Protein AF-T1BMS3-F1 (afdb_monomer)

Foldseek 3Di:
DVQVVVVADPDDEAEQDDPPDQEADARLPQDDDPCSLVSLLVVVVVRVVCCVVVVTRYYDYGRYDPSSVVSQVPHPDPDDDDDDDDDDDDDPPDPDPVSVLVPDDPVVSVVVVVVVVVVVVDPDDDDDDDPVRDDPVSVVVVD

Organism: NCBI:txid410659

Radius of gyration: 21.82 Å; Cα contacts (8 Å, |Δi|>4): 92; chains: 1; bounding box: 56×41×52 Å

Mean predicted aligned error: 6.64 Å

Solvent-accessible surface area (backbone atoms only — not comparable to full-atom values): 9235 Å² total; per-residue (Å²): 108,75,51,46,74,71,75,40,63,79,61,59,54,49,76,50,66,61,84,100,47,101,54,73,36,80,77,79,73,50,70,89,56,96,58,17,65,63,45,44,54,52,48,56,50,50,52,52,52,48,31,61,77,68,70,34,64,45,78,45,77,54,45,52,30,73,67,61,46,52,48,47,74,69,43,95,58,94,70,77,89,80,88,83,90,82,88,80,88,73,84,87,79,59,89,46,73,63,54,52,41,66,77,43,59,68,70,60,35,53,49,54,52,51,56,51,50,51,49,70,75,42,94,71,84,85,81,89,77,56,77,89,75,51,52,75,68,59,49,58,74,79,104

InterPro domains:
  IPR007434 Peptidogalycan biosysnthesis/recognition [PF04339] (1-143)
  IPR007434 Peptidogalycan biosysnthesis/recognition [PTHR47017] (2-142)

Structure (mmCIF, N/CA/C/O backbone):
data_AF-T1BMS3-F1
#
_entry.id   AF-T1BMS3-F1
#
loop_
_atom_site.group_PDB
_atom_site.id
_atom_site.type_symbol
_atom_site.label_atom_id
_atom_site.label_alt_id
_atom_site.label_comp_id
_atom_site.label_asym_id
_atom_site.label_entity_id
_atom_site.label_seq_id
_atom_site.pdbx_PDB_ins_code
_atom_site.Cartn_x
_atom_site.Cartn_y
_atom_site.Cartn_z
_atom_site.occupancy
_atom_site.B_iso_or_equiv
_atom_site.auth_seq_id
_atom_site.auth_comp_id
_atom_site.auth_asym_id
_atom_site.auth_atom_id
_atom_site.pdbx_PDB_model_num
ATOM 1 N N . GLN A 1 1 ? 7.668 5.060 16.698 1.00 50.72 1 GLN A N 1
ATOM 2 C CA . GLN A 1 1 ? 8.425 6.303 16.970 1.00 50.72 1 GLN A CA 1
ATOM 3 C C . GLN A 1 1 ? 7.635 7.361 17.740 1.00 50.72 1 GLN A C 1
ATOM 5 O O . GLN A 1 1 ? 8.087 7.708 18.816 1.00 50.72 1 GLN A O 1
ATOM 10 N N . ALA A 1 2 ? 6.495 7.892 17.271 1.00 60.59 2 ALA A N 1
ATOM 11 C CA . ALA A 1 2 ? 5.750 8.895 18.060 1.00 60.59 2 ALA A CA 1
ATOM 12 C C . ALA A 1 2 ? 5.097 8.312 19.337 1.00 60.59 2 ALA A C 1
ATOM 14 O O . ALA A 1 2 ? 5.204 8.924 20.392 1.00 60.59 2 ALA A O 1
ATOM 15 N N . LEU A 1 3 ? 4.500 7.112 19.258 1.00 64.69 3 LEU A N 1
ATOM 16 C CA . LEU A 1 3 ? 3.841 6.452 20.400 1.00 64.69 3 LEU A CA 1
ATOM 17 C C . LEU A 1 3 ? 4.838 5.950 21.462 1.00 64.69 3 LEU A C 1
ATOM 19 O O . LEU A 1 3 ? 4.653 6.215 22.642 1.00 64.69 3 LEU A O 1
ATOM 23 N N . GLU A 1 4 ? 5.951 5.343 21.036 1.00 70.12 4 GLU A N 1
ATOM 24 C CA . GLU A 1 4 ? 7.052 4.940 21.937 1.00 70.12 4 GLU A CA 1
ATOM 25 C C . GLU A 1 4 ? 7.643 6.132 22.692 1.00 70.12 4 GLU A C 1
ATOM 27 O O . GLU A 1 4 ? 7.933 6.042 23.880 1.00 70.12 4 GLU A O 1
ATOM 32 N N . ARG A 1 5 ? 7.783 7.287 22.027 1.00 68.94 5 ARG A N 1
ATOM 33 C CA . ARG A 1 5 ? 8.274 8.516 22.672 1.00 68.94 5 ARG A CA 1
ATOM 34 C C . ARG A 1 5 ? 7.304 9.076 23.715 1.00 68.94 5 ARG A C 1
ATOM 36 O O . ARG A 1 5 ? 7.744 9.817 24.584 1.00 68.94 5 ARG A O 1
ATOM 43 N N . ALA A 1 6 ? 6.021 8.728 23.637 1.00 71.25 6 ALA A N 1
ATOM 44 C CA . ALA A 1 6 ? 5.007 9.074 24.630 1.00 71.25 6 ALA A CA 1
ATOM 45 C C . ALA A 1 6 ? 4.862 8.005 25.737 1.00 71.25 6 ALA A C 1
ATOM 47 O O . ALA A 1 6 ? 3.958 8.113 26.560 1.00 71.25 6 ALA A O 1
ATOM 48 N N . GLY A 1 7 ? 5.735 6.987 25.764 1.00 72.06 7 GLY A N 1
ATOM 49 C CA . GLY A 1 7 ? 5.726 5.919 26.769 1.00 72.06 7 GLY A CA 1
ATOM 50 C C . GLY A 1 7 ? 4.749 4.775 26.486 1.00 72.06 7 GLY A C 1
ATOM 51 O O . GLY A 1 7 ? 4.516 3.962 27.372 1.00 72.06 7 GLY A O 1
ATOM 52 N N . GLY A 1 8 ? 4.168 4.712 25.283 1.00 77.44 8 GLY A N 1
ATOM 53 C CA . GLY A 1 8 ? 3.289 3.617 24.871 1.00 77.44 8 GLY A CA 1
ATOM 54 C C . GLY A 1 8 ? 4.018 2.551 24.054 1.00 77.44 8 GLY A C 1
ATOM 55 O O . GLY A 1 8 ? 4.856 2.871 23.209 1.00 77.44 8 GLY A O 1
ATOM 56 N N . ASP A 1 9 ? 3.642 1.288 24.240 1.00 80.12 9 ASP A N 1
ATOM 57 C CA . ASP A 1 9 ? 4.159 0.184 23.434 1.00 80.12 9 ASP A CA 1
ATOM 58 C C . ASP A 1 9 ? 3.559 0.223 22.022 1.00 80.12 9 ASP A C 1
ATOM 60 O O . ASP A 1 9 ? 2.349 0.127 21.822 1.00 80.12 9 ASP A O 1
ATOM 64 N N . TYR A 1 10 ? 4.397 0.374 20.995 1.00 81.75 10 TYR A N 1
ATOM 65 C CA . TYR A 1 10 ? 3.925 0.409 19.602 1.00 81.75 10 TYR A CA 1
ATOM 66 C C . TYR A 1 10 ? 3.584 -0.981 19.035 1.00 81.75 10 TYR A C 1
ATOM 68 O O . TYR A 1 10 ? 2.917 -1.084 18.004 1.00 81.75 10 TYR A O 1
ATOM 76 N N . TYR A 1 11 ? 4.020 -2.037 19.719 1.00 89.00 11 TYR A N 1
ATOM 77 C CA . TYR A 1 11 ? 3.743 -3.435 19.412 1.00 89.00 11 TYR A CA 1
ATOM 78 C C . TYR A 1 11 ? 3.407 -4.198 20.702 1.00 89.00 11 TYR A C 1
AT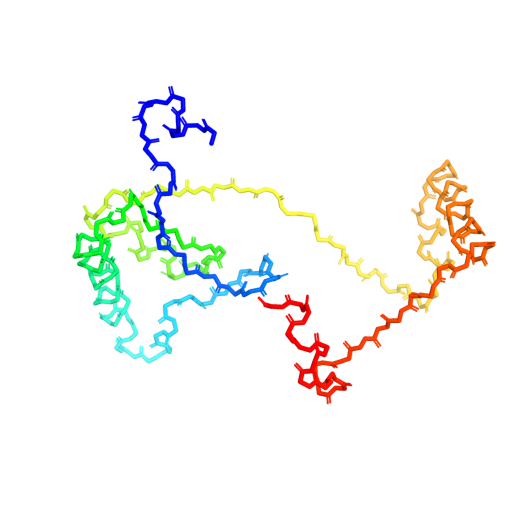OM 80 O O . TYR A 1 11 ? 3.886 -3.803 21.761 1.00 89.00 11 TYR A O 1
ATOM 88 N N . PRO A 1 12 ? 2.668 -5.317 20.616 1.00 91.94 12 PRO A N 1
ATOM 89 C CA . PRO A 1 12 ? 2.054 -5.871 19.408 1.00 91.94 12 PRO A CA 1
ATOM 90 C C . PRO A 1 12 ? 0.789 -5.100 18.998 1.00 91.94 12 PRO A C 1
ATOM 92 O O . PRO A 1 12 ? 0.044 -4.616 19.842 1.00 91.94 12 PRO A O 1
ATOM 95 N N . LYS A 1 13 ? 0.532 -5.004 17.689 1.00 92.88 13 LYS A N 1
ATOM 96 C CA . LYS A 1 13 ? -0.635 -4.308 17.120 1.00 92.88 13 LYS A CA 1
ATOM 97 C C . LYS A 1 13 ? -1.376 -5.193 16.126 1.00 92.88 13 LYS A C 1
ATOM 99 O O . LYS A 1 13 ? -0.759 -6.021 15.456 1.00 92.88 13 LYS A O 1
ATOM 104 N N . LEU A 1 14 ? -2.672 -4.953 15.968 1.00 94.56 14 LEU A N 1
ATOM 105 C CA . LEU A 1 14 ? -3.477 -5.549 14.909 1.00 94.56 14 LEU A CA 1
ATOM 106 C C . LEU A 1 14 ? -3.308 -4.745 13.614 1.00 94.56 14 LEU A C 1
ATOM 108 O O . LEU A 1 14 ? -3.398 -3.515 13.627 1.00 94.56 14 LEU A O 1
ATOM 112 N N . LEU A 1 15 ? -3.077 -5.423 12.489 1.00 93.88 15 LEU A N 1
ATOM 113 C CA . LEU A 1 15 ? -2.901 -4.790 11.183 1.00 93.88 15 LEU A CA 1
ATOM 114 C C . LEU A 1 15 ? -3.898 -5.353 10.167 1.00 93.88 15 LEU A C 1
ATOM 116 O O . LEU A 1 15 ? -3.848 -6.533 9.839 1.00 93.88 15 LEU A O 1
ATOM 120 N N . CYS A 1 16 ? -4.743 -4.484 9.614 1.00 94.56 16 CYS A N 1
ATOM 121 C CA . CYS A 1 16 ? -5.556 -4.775 8.440 1.00 94.56 16 CYS A CA 1
ATOM 122 C C . CYS A 1 16 ? -4.961 -4.047 7.229 1.00 94.56 16 CYS A C 1
ATOM 124 O O . CYS A 1 16 ? -5.024 -2.817 7.116 1.00 94.56 16 CYS A O 1
ATOM 126 N N . ALA A 1 17 ? -4.333 -4.809 6.339 1.00 92.25 17 ALA A N 1
ATOM 127 C CA . ALA A 1 17 ? -3.688 -4.300 5.139 1.00 92.25 17 ALA A CA 1
ATOM 128 C C . ALA A 1 17 ? -3.629 -5.387 4.062 1.00 92.25 17 ALA A C 1
ATOM 130 O O . ALA A 1 17 ? -3.699 -6.576 4.363 1.00 92.25 17 ALA A O 1
ATOM 131 N N . VAL A 1 18 ? -3.434 -4.969 2.812 1.00 87.25 18 VAL A N 1
ATOM 132 C CA . VAL A 1 18 ? -3.005 -5.878 1.746 1.00 87.25 18 VAL A CA 1
ATOM 133 C C . VAL A 1 18 ? -1.478 -6.014 1.825 1.00 87.25 18 VAL A C 1
ATOM 135 O O . VAL A 1 18 ? -0.793 -4.985 1.851 1.00 87.25 18 VAL A O 1
ATOM 138 N N . PRO A 1 19 ? -0.918 -7.238 1.878 1.00 82.56 19 PRO A N 1
ATOM 139 C CA . PRO A 1 19 ? 0.528 -7.440 1.924 1.00 82.56 19 PRO A CA 1
ATOM 140 C C . PRO A 1 19 ? 1.257 -6.777 0.748 1.00 82.56 19 PRO A C 1
ATOM 142 O O . PRO A 1 19 ? 0.792 -6.812 -0.390 1.00 82.56 19 PRO A O 1
ATOM 145 N N . TYR A 1 20 ? 2.408 -6.165 1.041 1.00 78.88 20 TYR A N 1
ATOM 146 C CA . TYR A 1 20 ? 3.367 -5.573 0.089 1.00 78.88 20 TYR A CA 1
ATOM 147 C C . TYR A 1 20 ? 2.846 -4.487 -0.868 1.00 78.88 20 TYR A C 1
ATOM 149 O O . TYR A 1 20 ? 3.632 -3.934 -1.634 1.00 78.88 20 TYR A O 1
ATOM 157 N N . SER A 1 21 ? 1.561 -4.132 -0.817 1.00 80.88 21 SER A N 1
ATOM 158 C CA . SER A 1 21 ? 0.940 -3.189 -1.750 1.00 80.88 21 SER A CA 1
ATOM 159 C C . SER A 1 21 ? 0.252 -2.049 -0.996 1.00 80.88 21 SER A C 1
ATOM 161 O O . SER A 1 21 ? -0.834 -2.246 -0.445 1.00 80.88 21 SER A O 1
ATOM 163 N N . PRO A 1 22 ? 0.838 -0.836 -0.971 1.00 85.94 22 PRO A N 1
ATOM 164 C CA . PRO A 1 22 ? 0.251 0.333 -0.317 1.00 85.94 22 PRO A CA 1
ATOM 165 C C . PRO A 1 22 ? -0.864 0.966 -1.170 1.00 85.94 22 PRO A C 1
ATOM 167 O O . PRO A 1 22 ? -0.791 2.130 -1.556 1.00 85.94 22 PRO A O 1
ATOM 170 N N . VAL A 1 23 ? -1.885 0.180 -1.514 1.00 88.94 23 VAL A N 1
ATOM 171 C CA . VAL A 1 23 ? -2.963 0.570 -2.438 1.00 88.94 23 VAL A CA 1
ATOM 172 C C . VAL A 1 23 ? -4.265 0.822 -1.694 1.00 88.94 23 VAL A C 1
ATOM 174 O O . VAL A 1 23 ? -4.644 0.037 -0.828 1.00 88.94 23 VAL A O 1
ATOM 177 N N . VAL A 1 24 ? -4.963 1.905 -2.038 1.00 91.25 24 VAL A N 1
ATOM 178 C CA . VAL A 1 24 ? -6.302 2.197 -1.502 1.00 91.25 24 VAL A CA 1
ATOM 179 C C . VAL A 1 24 ? -7.294 1.135 -1.967 1.00 91.25 24 VAL A C 1
ATOM 181 O O . VAL A 1 24 ? -7.284 0.752 -3.135 1.00 91.25 24 VAL A O 1
ATOM 184 N N . GLY A 1 25 ? -8.148 0.659 -1.063 1.00 91.56 25 GLY A N 1
ATOM 185 C CA . GLY A 1 25 ? -9.232 -0.255 -1.407 1.00 91.56 25 GLY A CA 1
ATOM 186 C C . GLY A 1 25 ? -10.036 -0.716 -0.192 1.00 91.56 25 GLY A C 1
ATOM 187 O O . GLY A 1 25 ? -9.699 -0.351 0.937 1.00 91.56 25 GLY A O 1
ATOM 188 N N . PRO A 1 26 ? -11.060 -1.557 -0.411 1.00 91.94 26 PRO A N 1
ATOM 189 C CA . PRO A 1 26 ? -11.902 -2.053 0.667 1.00 91.94 26 PRO A CA 1
ATOM 190 C C . PRO A 1 26 ? -11.067 -2.922 1.607 1.00 91.94 26 PRO A C 1
ATOM 192 O O . PRO A 1 26 ? -10.358 -3.833 1.169 1.00 91.94 26 PRO A O 1
ATOM 195 N N . ARG A 1 27 ? -11.115 -2.629 2.906 1.00 93.88 27 ARG A N 1
ATOM 196 C CA . ARG A 1 27 ? -10.409 -3.396 3.946 1.00 93.88 27 ARG A CA 1
ATOM 197 C C . ARG A 1 27 ? -11.353 -4.231 4.776 1.00 93.88 27 ARG A C 1
ATOM 199 O O . ARG A 1 27 ? -10.991 -5.334 5.167 1.00 93.88 27 ARG A O 1
ATOM 206 N N . LEU A 1 28 ? -12.567 -3.737 4.985 1.00 94.44 28 LEU A N 1
ATOM 207 C CA . LEU A 1 28 ? -13.593 -4.468 5.717 1.00 94.44 28 LEU A CA 1
ATOM 208 C C . LEU A 1 28 ? -14.326 -5.487 4.826 1.00 94.44 28 LEU A C 1
ATOM 210 O O . LEU A 1 28 ? -15.013 -6.359 5.342 1.00 94.44 28 LEU A O 1
ATOM 214 N N . LEU A 1 29 ? -14.151 -5.418 3.496 1.00 94.88 29 LEU A N 1
ATOM 215 C CA . LEU A 1 29 ? -14.654 -6.402 2.519 1.00 94.88 29 LEU A CA 1
ATOM 216 C C . LEU A 1 29 ? -16.151 -6.725 2.679 1.00 94.88 29 LEU A C 1
ATOM 218 O O . LEU A 1 29 ? -16.590 -7.864 2.543 1.00 94.88 29 LEU A O 1
ATOM 222 N N . VAL A 1 30 ? -16.958 -5.703 2.953 1.00 96.44 30 VAL A N 1
ATOM 223 C CA . VAL A 1 30 ? -18.370 -5.873 3.324 1.00 96.44 30 VAL A CA 1
ATOM 224 C C . VAL A 1 30 ? -19.331 -6.019 2.144 1.00 96.44 30 VAL A C 1
ATOM 226 O O . VAL A 1 30 ? -20.535 -6.126 2.364 1.00 96.44 30 VAL A O 1
ATOM 229 N N . GLY A 1 31 ? -18.839 -6.006 0.904 1.00 94.56 31 GLY A N 1
ATOM 230 C CA . GLY A 1 31 ? -19.672 -5.973 -0.302 1.00 94.56 31 GLY A CA 1
ATOM 231 C C . GLY A 1 31 ? -20.359 -4.619 -0.538 1.00 94.56 31 GLY A C 1
ATOM 232 O O . GLY A 1 31 ? -20.085 -3.641 0.154 1.00 94.56 31 GLY A O 1
ATOM 233 N N . ALA A 1 32 ? -21.248 -4.566 -1.534 1.00 93.69 32 ALA A N 1
ATOM 234 C CA . ALA A 1 32 ? -21.909 -3.335 -1.997 1.00 93.69 32 ALA A CA 1
ATOM 235 C C . ALA A 1 32 ? -23.449 -3.377 -1.896 1.00 93.69 32 ALA A C 1
ATOM 237 O O . ALA A 1 32 ? -24.133 -2.556 -2.501 1.00 93.69 32 ALA A O 1
ATOM 238 N N . ASP A 1 33 ? -24.007 -4.352 -1.174 1.00 96.38 33 ASP A N 1
ATOM 239 C CA . ASP A 1 33 ? -25.455 -4.446 -0.959 1.00 96.38 33 ASP A CA 1
ATOM 240 C C . ASP A 1 33 ? -25.935 -3.545 0.200 1.00 96.38 33 ASP A C 1
ATOM 242 O O . ASP A 1 33 ? -25.141 -2.930 0.915 1.00 96.38 33 ASP A O 1
ATOM 246 N N . ALA A 1 34 ? -27.253 -3.495 0.416 1.00 94.75 34 ALA A N 1
ATOM 247 C CA . ALA A 1 34 ? -27.882 -2.664 1.448 1.00 94.75 34 ALA A CA 1
ATOM 248 C C . ALA A 1 34 ? -27.430 -2.973 2.894 1.00 94.75 34 ALA A C 1
ATOM 250 O O . ALA A 1 34 ? -27.613 -2.147 3.784 1.00 94.75 34 ALA A O 1
ATOM 251 N N . GLY A 1 35 ? -26.846 -4.146 3.149 1.00 96.75 35 GLY A N 1
ATOM 252 C CA . GLY A 1 35 ? -26.317 -4.549 4.451 1.00 96.75 35 GLY A CA 1
ATOM 253 C C . GLY A 1 35 ? -24.845 -4.191 4.675 1.00 96.75 35 GLY A C 1
ATOM 254 O O . GLY A 1 35 ? -24.319 -4.473 5.753 1.00 96.75 35 GLY A O 1
ATOM 255 N N . ALA A 1 36 ? -24.165 -3.595 3.690 1.00 96.88 36 ALA A N 1
ATOM 256 C CA . ALA A 1 36 ? -22.731 -3.322 3.760 1.00 96.88 36 ALA A CA 1
ATOM 257 C C . ALA A 1 36 ? -22.354 -2.441 4.966 1.00 96.88 36 ALA A C 1
ATOM 259 O O . ALA A 1 36 ? -21.426 -2.775 5.700 1.00 96.88 36 ALA A O 1
ATOM 260 N N . ASP A 1 37 ? -23.110 -1.376 5.241 1.00 96.00 37 ASP A N 1
ATOM 261 C CA . ASP A 1 37 ? -22.816 -0.464 6.356 1.00 96.00 37 ASP A CA 1
ATOM 262 C C . ASP A 1 37 ? -23.000 -1.106 7.730 1.00 96.00 37 ASP A C 1
ATOM 264 O O . ASP A 1 37 ? -22.171 -0.910 8.621 1.00 96.00 37 ASP A O 1
ATOM 268 N N . ALA A 1 38 ? -24.035 -1.934 7.892 1.00 96.44 38 ALA A N 1
ATOM 269 C CA . ALA A 1 38 ? -24.236 -2.696 9.121 1.00 96.44 38 ALA A CA 1
ATOM 270 C C . ALA A 1 38 ? -23.069 -3.667 9.362 1.00 96.44 38 ALA A C 1
ATOM 272 O O . ALA A 1 38 ? -22.571 -3.780 10.483 1.00 96.44 38 ALA A O 1
ATOM 273 N N . ARG A 1 39 ? -22.575 -4.317 8.299 1.00 97.88 39 ARG A N 1
ATOM 274 C CA . ARG A 1 39 ? -21.388 -5.178 8.376 1.00 97.88 39 ARG A CA 1
ATOM 275 C C . ARG A 1 39 ? -20.114 -4.389 8.685 1.00 97.88 39 ARG A C 1
ATOM 277 O O . ARG A 1 39 ? -19.312 -4.878 9.475 1.00 97.88 39 ARG A O 1
ATOM 284 N N . ARG A 1 40 ? -19.933 -3.172 8.146 1.00 97.25 40 ARG A N 1
ATOM 285 C CA . ARG A 1 40 ? -18.776 -2.315 8.493 1.00 97.25 40 ARG A CA 1
ATOM 286 C C . ARG A 1 40 ? -18.767 -1.999 9.978 1.00 97.25 40 ARG A C 1
ATOM 288 O O . ARG A 1 40 ? -17.748 -2.207 10.627 1.00 97.25 40 ARG A O 1
ATOM 295 N N . ALA A 1 41 ? -19.901 -1.553 10.517 1.00 95.75 41 ALA A N 1
ATOM 296 C CA . ALA A 1 41 ? -20.028 -1.242 11.937 1.00 95.75 41 ALA A CA 1
ATOM 297 C C . ALA A 1 41 ? -19.736 -2.469 12.818 1.00 95.75 41 ALA A C 1
ATOM 299 O O . ALA A 1 41 ? -18.975 -2.372 13.780 1.00 95.75 41 ALA A O 1
ATOM 300 N N . ALA A 1 42 ? -20.271 -3.638 12.451 1.00 96.88 42 ALA A N 1
ATOM 301 C CA . ALA A 1 42 ? -20.014 -4.886 13.167 1.00 96.88 42 ALA A CA 1
ATOM 302 C C . ALA A 1 42 ? -18.531 -5.297 13.127 1.00 96.88 42 ALA A C 1
ATOM 304 O O . ALA A 1 42 ? -17.981 -5.711 14.145 1.00 96.88 42 ALA A O 1
ATOM 305 N N . LEU A 1 43 ? -17.857 -5.148 11.982 1.00 97.00 43 LEU A N 1
ATOM 306 C CA . LEU A 1 43 ? -16.430 -5.456 11.864 1.00 97.00 43 LEU A CA 1
ATOM 307 C C . LEU A 1 43 ? -15.560 -4.483 12.659 1.00 97.00 43 LEU A C 1
ATOM 309 O O . LEU A 1 43 ? -14.637 -4.926 13.335 1.00 97.00 43 LEU A O 1
ATOM 313 N N . LEU A 1 44 ? -15.859 -3.180 12.635 1.00 96.75 44 LEU A N 1
ATOM 314 C CA . LEU A 1 44 ? -15.159 -2.202 13.474 1.00 96.75 44 LEU A CA 1
ATOM 315 C C . LEU A 1 44 ? -15.337 -2.522 14.963 1.00 96.75 44 LEU A C 1
ATOM 317 O O . LEU A 1 44 ? -14.362 -2.492 15.713 1.00 96.75 44 LEU A O 1
ATOM 321 N N . ALA A 1 45 ? -16.542 -2.921 15.383 1.00 95.56 45 ALA A N 1
ATOM 322 C CA . ALA A 1 45 ? -16.780 -3.400 16.740 1.00 95.56 45 ALA A CA 1
ATOM 323 C C . ALA A 1 45 ? -15.925 -4.630 17.080 1.00 95.56 45 ALA A C 1
ATOM 325 O O . ALA A 1 45 ? -15.191 -4.600 18.069 1.00 95.56 45 ALA A O 1
ATOM 326 N N . GLY A 1 46 ? -15.933 -5.649 16.217 1.00 95.62 46 GLY A N 1
ATOM 327 C CA . GLY A 1 46 ? -15.145 -6.868 16.405 1.00 95.62 46 GLY A CA 1
ATOM 328 C C . GLY A 1 46 ? -13.634 -6.623 16.438 1.00 95.62 46 GLY A C 1
ATOM 329 O O . GLY A 1 46 ? -12.927 -7.253 17.218 1.00 95.62 46 GLY A O 1
ATOM 330 N N . LEU A 1 47 ? -13.116 -5.669 15.657 1.00 95.50 47 LEU A N 1
ATOM 331 C CA . LEU A 1 47 ? -11.700 -5.287 15.707 1.00 95.50 47 LEU A CA 1
ATOM 332 C C . LEU A 1 47 ? -11.306 -4.720 17.078 1.00 95.50 47 LEU A C 1
ATOM 334 O O . LEU A 1 47 ? -10.218 -5.017 17.573 1.00 95.50 47 LEU A O 1
ATOM 338 N N . ARG A 1 48 ? -12.188 -3.940 17.717 1.00 92.19 48 ARG A N 1
ATOM 339 C CA . ARG A 1 48 ? -11.955 -3.398 19.068 1.00 92.19 48 ARG A CA 1
ATOM 340 C C . ARG A 1 48 ? -11.967 -4.500 20.118 1.00 92.19 48 ARG A C 1
ATOM 342 O O . ARG A 1 48 ? -11.073 -4.543 20.959 1.00 92.19 48 ARG A O 1
ATOM 349 N N . GLU A 1 49 ? -12.948 -5.394 20.043 1.00 94.88 49 GLU A N 1
ATOM 350 C CA . GLU A 1 49 ? -13.048 -6.551 20.937 1.00 94.88 49 GLU A CA 1
ATOM 351 C C . GLU A 1 49 ? -11.822 -7.458 20.803 1.00 94.88 49 GLU A C 1
ATOM 353 O O . GLU A 1 49 ? -11.212 -7.840 21.804 1.00 94.88 49 GLU A O 1
ATOM 358 N N . LEU A 1 50 ? -11.391 -7.730 19.568 1.00 95.44 50 LEU A N 1
ATOM 359 C CA . LEU A 1 50 ? -10.197 -8.520 19.299 1.00 95.44 50 LEU A CA 1
ATOM 360 C C . LEU A 1 50 ? -8.950 -7.855 19.887 1.00 95.44 50 LEU A C 1
ATOM 362 O O . LEU A 1 50 ? -8.203 -8.513 20.606 1.00 95.44 50 LEU A O 1
ATOM 366 N N . MET A 1 51 ? -8.754 -6.555 19.642 1.00 93.69 51 MET A N 1
ATOM 367 C CA . MET A 1 51 ? -7.630 -5.791 20.193 1.00 93.69 51 MET A CA 1
ATOM 368 C C . MET A 1 51 ? -7.564 -5.890 21.722 1.00 93.69 51 MET A C 1
ATOM 370 O O . MET A 1 51 ? -6.491 -6.138 22.269 1.00 93.69 51 MET A O 1
ATOM 374 N N . GLN A 1 52 ? -8.705 -5.746 22.403 1.00 92.69 52 GLN A N 1
ATOM 375 C CA . GLN A 1 52 ? -8.793 -5.850 23.862 1.00 92.69 52 GLN A CA 1
ATOM 376 C C . GLN A 1 52 ? -8.506 -7.274 24.352 1.00 92.69 52 GLN A C 1
ATOM 378 O O . GLN A 1 52 ? -7.676 -7.461 25.241 1.00 92.69 52 GLN A O 1
ATOM 383 N N . SER A 1 53 ? -9.151 -8.280 23.753 1.00 96.50 53 SER A N 1
ATOM 384 C CA . SER A 1 53 ? -9.005 -9.688 24.148 1.00 96.50 53 SER A CA 1
ATOM 385 C C . SER A 1 53 ? -7.585 -10.226 23.951 1.00 96.50 53 SER A C 1
ATOM 387 O O . SER A 1 53 ? -7.108 -11.022 24.756 1.00 96.50 53 SER A O 1
ATOM 389 N N . ALA A 1 54 ? -6.893 -9.751 22.913 1.00 95.69 54 ALA A N 1
ATOM 390 C CA . ALA A 1 54 ? -5.525 -10.131 22.582 1.00 95.69 54 ALA A CA 1
ATOM 391 C C . ALA A 1 54 ? -4.472 -9.202 23.216 1.00 95.69 54 ALA A C 1
ATOM 393 O O . ALA A 1 54 ? -3.288 -9.345 22.919 1.00 95.69 54 ALA A O 1
ATOM 394 N N . GLN A 1 55 ? -4.893 -8.256 24.070 1.00 93.94 55 GLN A N 1
ATOM 395 C CA . GLN A 1 55 ? -4.028 -7.289 24.760 1.00 93.94 55 GLN A CA 1
ATOM 396 C C . GLN A 1 55 ? -3.073 -6.550 23.803 1.00 93.94 55 GLN A C 1
ATOM 398 O O . GLN A 1 55 ? -1.902 -6.322 24.107 1.00 93.94 55 GLN A O 1
ATOM 403 N N . LEU A 1 56 ? -3.579 -6.192 22.621 1.00 93.62 56 LEU A N 1
ATOM 404 C CA . LEU A 1 56 ? -2.826 -5.473 21.598 1.00 93.62 56 LEU A CA 1
ATOM 405 C C . LEU A 1 56 ? -2.851 -3.974 21.896 1.00 93.62 56 LEU A C 1
ATOM 407 O O . LEU A 1 56 ? -3.859 -3.435 22.354 1.00 93.62 56 LEU A O 1
ATOM 411 N N . SER A 1 57 ? -1.758 -3.280 21.592 1.00 91.62 57 SER A N 1
ATOM 412 C CA . SER A 1 57 ? -1.633 -1.857 21.904 1.00 91.62 57 SER A CA 1
ATOM 413 C C . SER A 1 57 ? -2.437 -0.952 20.970 1.00 91.62 57 SER A C 1
ATOM 415 O O . SER A 1 57 ? -2.837 0.145 21.362 1.00 91.62 57 SER A O 1
ATOM 417 N N . SER A 1 58 ? -2.692 -1.392 19.735 1.00 91.25 58 SER A N 1
ATOM 418 C CA . SER A 1 58 ? -3.481 -0.641 18.757 1.00 91.25 58 SER A CA 1
ATOM 419 C C . SER A 1 58 ? -4.015 -1.512 17.617 1.00 91.25 58 SER A C 1
ATOM 421 O O . SER A 1 58 ? -3.536 -2.620 17.366 1.00 91.25 58 SER A O 1
ATOM 423 N N . THR A 1 59 ? -4.983 -0.966 16.872 1.00 94.19 59 THR A N 1
ATOM 424 C CA . THR A 1 59 ? -5.438 -1.493 15.577 1.00 94.19 59 THR A CA 1
ATOM 425 C C . THR A 1 59 ? -5.136 -0.496 14.467 1.00 94.19 59 THR A C 1
ATOM 427 O O . THR A 1 59 ? -5.390 0.699 14.602 1.00 94.19 59 THR A O 1
ATOM 430 N N . HIS A 1 60 ? -4.578 -0.981 13.361 1.00 94.50 60 HIS A N 1
ATOM 431 C CA . HIS A 1 60 ? -4.191 -0.178 12.208 1.00 94.50 60 HIS A CA 1
ATOM 432 C C . HIS A 1 60 ? -4.908 -0.672 10.953 1.00 94.50 60 HIS A C 1
ATOM 434 O O . HIS A 1 60 ? -4.678 -1.792 10.502 1.00 94.50 60 HIS A O 1
ATOM 440 N N . LEU A 1 61 ? -5.717 0.200 10.357 1.00 95.19 61 LEU A N 1
ATOM 441 C CA . LEU A 1 61 ? -6.355 -0.016 9.062 1.00 95.19 61 LEU A CA 1
ATOM 442 C C . LEU A 1 61 ? -5.598 0.805 8.010 1.00 95.19 61 LEU A C 1
ATOM 444 O O . LEU A 1 61 ? -5.587 2.034 8.079 1.00 95.19 61 LEU A O 1
ATOM 448 N N . LEU A 1 62 ? -4.899 0.151 7.078 1.00 94.50 62 LEU A N 1
ATOM 449 C CA . LEU A 1 62 ? -4.042 0.849 6.111 1.00 94.50 62 LEU A CA 1
ATOM 450 C C . LEU A 1 62 ? -4.691 0.951 4.733 1.00 94.50 62 LEU A C 1
ATOM 452 O O . LEU A 1 62 ? -5.076 -0.064 4.156 1.00 94.50 62 LEU A O 1
ATOM 456 N N . PHE A 1 63 ? -4.683 2.161 4.166 1.00 92.75 63 PHE A N 1
ATOM 457 C CA . PHE A 1 63 ? -5.184 2.459 2.819 1.00 92.75 63 PHE A CA 1
ATOM 458 C C . PHE A 1 63 ? -6.661 2.070 2.632 1.00 92.75 63 PHE A C 1
ATOM 460 O O . PHE A 1 63 ? -7.018 1.383 1.676 1.00 92.75 63 PHE A O 1
ATOM 467 N N . LEU A 1 64 ? -7.498 2.499 3.581 1.00 94.31 64 LEU A N 1
ATOM 468 C CA . LEU A 1 64 ? -8.955 2.396 3.492 1.00 94.31 64 LEU A CA 1
ATOM 469 C C . LEU A 1 64 ? -9.475 3.144 2.260 1.00 94.31 64 LEU A C 1
ATOM 471 O O . LEU A 1 64 ? -8.939 4.199 1.906 1.00 94.31 64 LEU A O 1
ATOM 475 N N . ASP A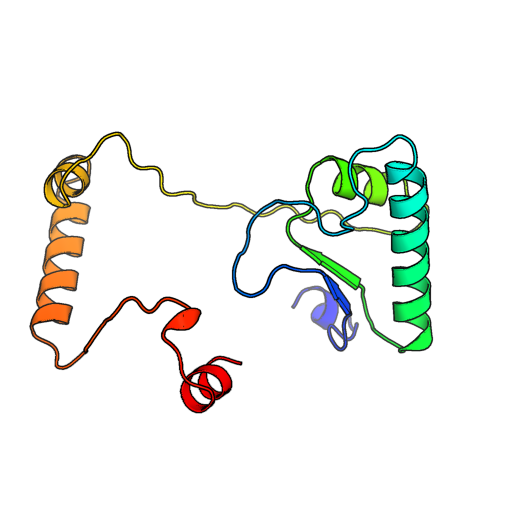 1 65 ? -10.528 2.618 1.642 1.00 93.88 65 ASP A N 1
ATOM 476 C CA . ASP A 1 65 ? -11.347 3.392 0.714 1.00 93.88 65 ASP A CA 1
ATOM 477 C C . ASP A 1 65 ? -12.184 4.456 1.451 1.00 93.88 65 ASP A C 1
ATOM 479 O O . ASP A 1 65 ? -12.126 4.603 2.676 1.00 93.88 65 ASP A O 1
ATOM 483 N N . ALA A 1 66 ? -12.929 5.255 0.684 1.00 94.19 66 ALA A N 1
ATOM 484 C CA . ALA A 1 66 ? -13.709 6.358 1.233 1.00 94.19 66 ALA A CA 1
ATOM 485 C C . ALA A 1 66 ? -14.815 5.885 2.191 1.00 94.19 66 ALA A C 1
ATOM 487 O O . ALA A 1 66 ? -15.067 6.555 3.194 1.00 94.19 66 ALA A O 1
ATOM 488 N N . ASP A 1 67 ? -15.439 4.739 1.914 1.00 95.44 67 ASP A N 1
ATOM 489 C CA . ASP A 1 67 ? -16.561 4.224 2.699 1.00 95.44 67 ASP A CA 1
ATOM 490 C C . ASP A 1 67 ? -16.083 3.675 4.046 1.00 95.44 67 ASP A C 1
ATOM 492 O O . ASP A 1 67 ? -16.648 4.014 5.090 1.00 95.44 67 ASP A O 1
ATOM 496 N N . ASP A 1 68 ? -15.003 2.887 4.047 1.00 95.62 68 ASP A N 1
ATOM 497 C CA .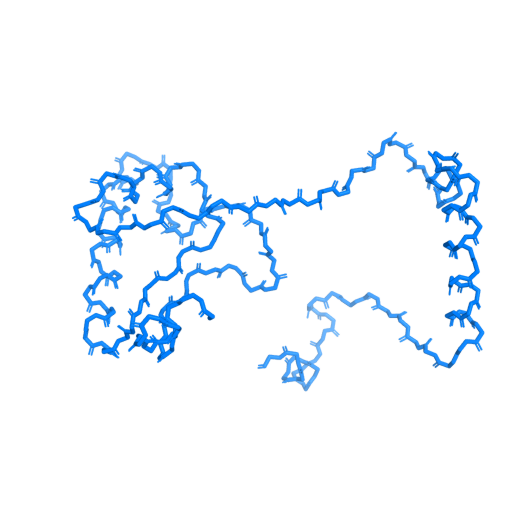 ASP A 1 68 ? -14.400 2.351 5.268 1.00 95.62 68 ASP A CA 1
ATOM 498 C C . ASP A 1 68 ? -13.799 3.478 6.127 1.00 95.62 68 ASP A C 1
ATOM 500 O O . ASP A 1 68 ? -13.948 3.476 7.353 1.00 95.62 68 ASP A O 1
ATOM 504 N N . LEU A 1 69 ? -13.175 4.488 5.506 1.00 95.00 69 LEU A N 1
ATOM 505 C CA . LEU A 1 69 ? -12.673 5.670 6.215 1.00 95.00 69 LEU A CA 1
ATOM 506 C C . LEU A 1 69 ? -13.816 6.466 6.860 1.00 95.00 69 LEU A C 1
ATOM 508 O O . LEU A 1 69 ? 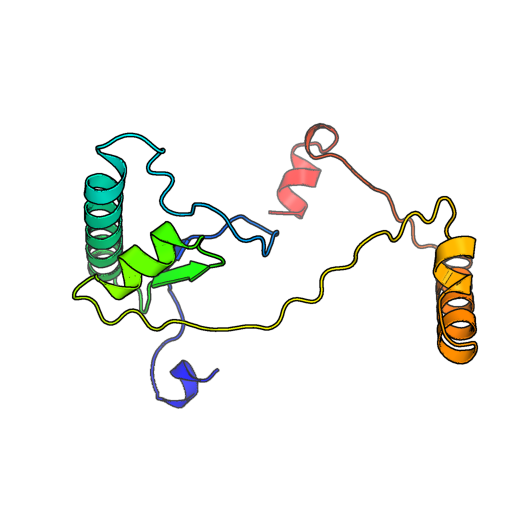-13.718 6.857 8.025 1.00 95.00 69 LEU A O 1
ATOM 512 N N . ALA A 1 70 ? -14.908 6.688 6.125 1.00 94.50 70 ALA A N 1
ATOM 513 C CA . ALA A 1 70 ? -16.078 7.384 6.642 1.00 94.50 70 ALA A CA 1
ATOM 514 C C . ALA A 1 70 ? -16.754 6.597 7.773 1.00 94.50 70 ALA A C 1
ATOM 516 O O . ALA A 1 70 ? -17.245 7.206 8.720 1.00 94.50 70 ALA A O 1
ATOM 517 N N . ALA A 1 71 ? -16.773 5.263 7.701 1.00 95.06 71 ALA A N 1
ATOM 518 C CA . ALA A 1 71 ? -17.276 4.418 8.780 1.00 95.06 71 ALA A CA 1
ATOM 519 C C . ALA A 1 71 ? -16.425 4.557 10.053 1.00 95.06 71 ALA A C 1
ATOM 521 O O . ALA A 1 71 ? -16.990 4.760 11.123 1.00 95.06 71 ALA A O 1
ATOM 522 N N . CYS A 1 72 ? -15.091 4.550 9.939 1.00 95.25 72 CYS A N 1
ATOM 523 C CA . CYS A 1 72 ? -14.198 4.788 11.082 1.00 95.25 72 CYS A CA 1
ATOM 524 C C . CYS A 1 72 ? -14.424 6.168 11.716 1.00 95.25 72 CYS A C 1
ATOM 526 O O . CYS A 1 72 ? -14.378 6.299 12.931 1.00 95.25 72 CYS A O 1
ATOM 528 N N . ALA A 1 73 ? -14.689 7.196 10.902 1.00 93.25 73 ALA A N 1
ATOM 529 C CA . ALA A 1 73 ? -14.947 8.552 11.389 1.00 93.25 73 ALA A CA 1
ATOM 530 C C . ALA A 1 73 ? -16.292 8.705 12.126 1.00 93.25 73 ALA A C 1
ATOM 532 O O . ALA A 1 73 ? -16.458 9.656 12.885 1.00 93.25 73 ALA A O 1
ATOM 533 N N . ARG A 1 74 ? -17.255 7.806 11.877 1.00 92.88 74 ARG A N 1
ATOM 534 C CA . ARG A 1 74 ? -18.561 7.770 12.560 1.00 92.88 74 ARG A CA 1
ATOM 535 C C . ARG A 1 74 ? -18.597 6.808 13.746 1.00 92.88 74 ARG A C 1
ATOM 537 O O . ARG A 1 74 ? -19.584 6.808 14.470 1.00 92.88 74 ARG A O 1
ATOM 544 N N . ASP A 1 75 ? -17.594 5.950 13.884 1.00 91.69 75 ASP A N 1
ATOM 545 C CA . ASP A 1 75 ? -17.512 5.001 14.987 1.00 91.69 75 ASP A CA 1
ATOM 546 C C . ASP A 1 75 ? -17.162 5.743 16.285 1.00 91.69 75 ASP A C 1
ATOM 548 O O . ASP A 1 75 ? -16.311 6.629 16.290 1.00 91.69 75 ASP A O 1
ATOM 552 N N . ASP A 1 76 ? -17.783 5.353 17.398 1.00 83.00 76 ASP A N 1
ATOM 553 C CA . ASP A 1 76 ? -17.585 5.984 18.713 1.00 83.00 76 ASP A CA 1
ATOM 554 C C . ASP A 1 76 ? -16.184 5.721 19.303 1.00 83.00 76 ASP A C 1
ATOM 556 O O . ASP A 1 76 ? -15.813 6.246 20.356 1.00 83.00 76 ASP A O 1
ATOM 560 N N . ALA A 1 77 ? -15.385 4.877 18.647 1.00 81.44 77 ALA A N 1
ATOM 561 C CA . ALA A 1 77 ? -13.996 4.663 19.016 1.00 81.44 77 ALA A CA 1
ATOM 562 C C . ALA A 1 77 ? -13.090 5.806 18.547 1.00 81.44 77 ALA A C 1
ATOM 564 O O . ALA A 1 77 ? -13.296 6.426 17.509 1.00 81.44 77 ALA A O 1
ATOM 565 N N . HIS A 1 78 ? -12.009 6.028 19.294 1.00 82.75 78 HIS A N 1
ATOM 566 C CA . HIS A 1 78 ? -10.998 7.040 18.991 1.00 82.75 78 HIS A CA 1
ATOM 567 C C . HIS A 1 78 ? -10.088 6.611 17.823 1.00 82.75 78 HIS A C 1
ATOM 569 O O . HIS A 1 78 ? -8.890 6.379 18.000 1.00 82.75 78 HIS A O 1
ATOM 575 N N . TRP A 1 79 ? -10.646 6.489 16.618 1.00 92.25 79 TRP A N 1
ATOM 576 C CA . TRP A 1 79 ? -9.861 6.306 15.401 1.00 92.25 79 TRP A CA 1
ATOM 577 C C . TRP A 1 79 ? -9.127 7.600 15.048 1.00 92.25 79 TRP A C 1
ATOM 579 O O . TRP A 1 79 ? -9.707 8.683 15.002 1.00 92.25 79 TRP A O 1
ATOM 589 N N . LEU A 1 80 ? -7.832 7.484 14.755 1.00 91.44 80 LEU A N 1
ATOM 590 C CA . LEU A 1 80 ? -7.009 8.606 14.312 1.00 91.44 80 LEU A CA 1
ATOM 591 C C . LEU A 1 80 ? -6.704 8.459 12.824 1.00 91.44 80 LEU A C 1
ATOM 593 O O . LEU A 1 80 ? -5.936 7.584 12.417 1.00 91.44 80 LEU A O 1
ATOM 597 N N . ALA A 1 81 ? -7.290 9.337 12.011 1.00 90.81 81 ALA A N 1
ATOM 598 C CA . ALA A 1 81 ? -6.982 9.396 10.590 1.00 90.81 81 ALA A CA 1
ATOM 599 C C . ALA A 1 81 ? -5.527 9.846 10.385 1.00 90.81 81 ALA A C 1
ATOM 601 O O . ALA A 1 81 ? -5.099 10.887 10.888 1.00 90.81 81 ALA A O 1
ATOM 602 N N . ARG A 1 82 ? -4.764 9.062 9.618 1.00 89.56 82 ARG A N 1
ATOM 603 C CA . ARG A 1 82 ? -3.397 9.401 9.220 1.00 89.56 82 ARG A CA 1
ATOM 604 C C . ARG A 1 82 ? -3.348 9.655 7.721 1.00 89.56 82 ARG A C 1
ATOM 606 O O . ARG A 1 82 ? -3.598 8.750 6.931 1.00 89.56 82 ARG A O 1
ATOM 613 N N . SER A 1 83 ? -2.941 10.862 7.351 1.00 87.06 83 SER A N 1
ATOM 614 C CA . SER A 1 83 ? -2.649 11.224 5.965 1.00 87.06 83 SER A CA 1
ATOM 615 C C . SER A 1 83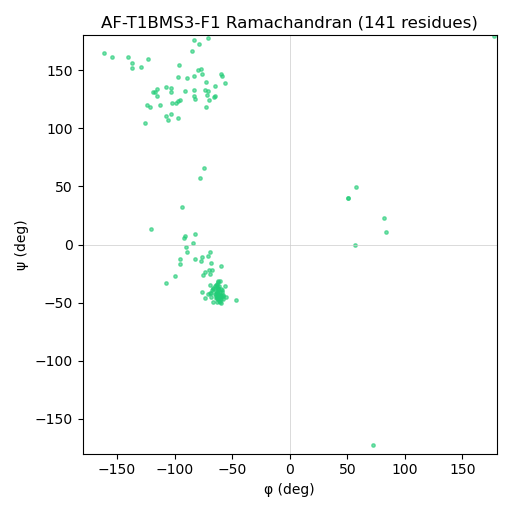 ? -1.187 10.934 5.628 1.00 87.06 83 SER A C 1
ATOM 617 O O . SER A 1 83 ? -0.301 11.126 6.463 1.00 87.06 83 SER A O 1
ATOM 619 N N . ASP A 1 84 ? -0.934 10.489 4.400 1.00 84.81 84 ASP A N 1
ATOM 620 C CA . ASP A 1 84 ? 0.410 10.308 3.847 1.00 84.81 84 ASP A CA 1
ATOM 621 C C . ASP A 1 84 ? 0.428 10.745 2.374 1.00 84.81 84 ASP A C 1
ATOM 623 O O . ASP A 1 84 ? -0.623 10.855 1.738 1.00 84.81 84 ASP A O 1
ATOM 627 N N . VAL A 1 85 ? 1.615 11.007 1.829 1.00 85.81 85 VAL A N 1
ATOM 628 C CA . VAL A 1 85 ? 1.796 11.407 0.429 1.00 85.81 85 VAL A CA 1
ATOM 629 C C . VAL A 1 85 ? 2.282 10.210 -0.373 1.00 85.81 85 VAL A C 1
ATOM 631 O O . VAL A 1 85 ? 3.346 9.657 -0.107 1.00 85.81 85 VAL A O 1
ATOM 634 N N . GLN A 1 86 ? 1.523 9.837 -1.401 1.00 84.69 86 GLN A N 1
ATOM 635 C CA . GLN A 1 86 ? 1.928 8.794 -2.338 1.00 84.69 86 GLN A CA 1
ATOM 636 C C . GLN A 1 86 ? 2.412 9.405 -3.650 1.00 84.69 86 GLN A C 1
ATOM 638 O O . GLN A 1 86 ? 1.768 10.283 -4.224 1.00 84.69 86 GLN A O 1
ATOM 643 N N . PHE A 1 87 ? 3.540 8.904 -4.149 1.00 85.75 87 PHE A N 1
ATOM 644 C CA . PHE A 1 87 ? 4.037 9.238 -5.477 1.00 85.75 87 PHE A CA 1
ATOM 645 C C . PHE A 1 87 ? 3.609 8.150 -6.449 1.00 85.75 87 PHE A C 1
ATOM 647 O O . PHE A 1 87 ? 4.122 7.034 -6.410 1.00 85.75 87 PHE A O 1
ATOM 654 N N . HIS A 1 88 ? 2.666 8.475 -7.324 1.00 87.62 88 HIS A N 1
ATOM 655 C CA . HIS A 1 88 ? 2.224 7.558 -8.367 1.00 87.62 88 HIS A CA 1
ATOM 656 C C . HIS A 1 88 ? 2.958 7.874 -9.664 1.00 87.62 88 HIS A C 1
ATOM 658 O O . HIS A 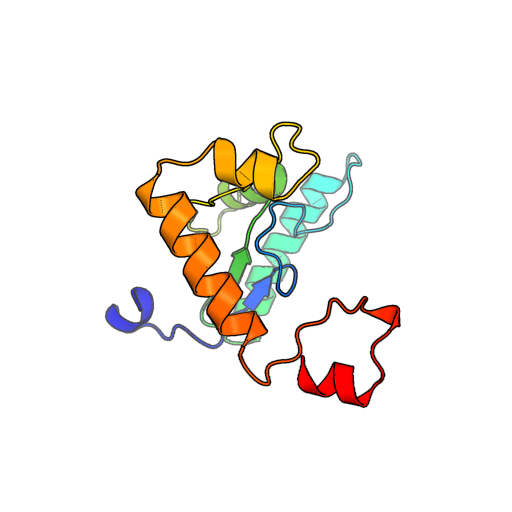1 88 ? 2.928 9.005 -10.156 1.00 87.62 88 HIS A O 1
ATOM 664 N N . TRP A 1 89 ? 3.638 6.870 -10.215 1.00 89.50 89 TRP A N 1
ATOM 665 C CA . TRP A 1 89 ? 4.158 6.955 -11.572 1.00 89.50 89 TRP A CA 1
ATOM 666 C C . TRP A 1 89 ? 3.032 6.614 -12.545 1.00 89.50 89 TRP A C 1
ATOM 668 O O . TRP A 1 89 ? 2.416 5.557 -12.443 1.00 89.50 89 TRP A O 1
ATOM 678 N N . SER A 1 90 ? 2.772 7.511 -13.490 1.00 92.06 90 SER A N 1
ATOM 679 C CA . SER A 1 90 ? 1.822 7.287 -14.573 1.00 92.06 90 SER A CA 1
ATOM 680 C C . SER A 1 90 ? 2.548 7.306 -15.909 1.00 92.06 90 SER A C 1
ATOM 682 O O . SER A 1 90 ? 3.330 8.219 -16.199 1.00 92.06 90 SER A O 1
ATOM 684 N N . ASN A 1 91 ? 2.279 6.297 -16.739 1.00 93.88 91 ASN A N 1
ATOM 685 C CA . ASN A 1 91 ? 2.738 6.317 -18.118 1.00 93.88 91 ASN A CA 1
ATOM 686 C C . ASN A 1 91 ? 1.949 7.383 -18.892 1.00 93.88 91 ASN A C 1
ATOM 688 O O . ASN A 1 91 ? 0.723 7.325 -18.949 1.00 93.88 91 ASN A O 1
ATOM 692 N N . ARG A 1 92 ? 2.642 8.338 -19.519 1.00 95.00 92 ARG A N 1
ATOM 693 C CA . ARG A 1 92 ? 2.025 9.420 -20.308 1.00 95.00 92 ARG A CA 1
ATOM 694 C C . ARG A 1 92 ? 1.918 9.080 -21.799 1.00 95.00 92 ARG A C 1
ATOM 696 O O . ARG A 1 92 ? 2.036 9.968 -22.636 1.00 95.00 92 ARG A O 1
ATOM 703 N N . GLY A 1 93 ? 1.737 7.800 -22.122 1.00 96.69 93 GLY A N 1
ATOM 704 C CA . GLY A 1 93 ? 1.752 7.301 -23.501 1.00 96.69 93 GLY A CA 1
ATOM 705 C C . GLY A 1 93 ? 3.157 7.060 -24.060 1.00 96.69 93 GLY A C 1
ATOM 706 O O . GLY A 1 93 ? 3.344 7.080 -25.269 1.00 96.69 93 GLY A O 1
ATOM 707 N N . TRP A 1 94 ? 4.157 6.853 -23.202 1.00 97.31 94 TRP A N 1
ATOM 708 C CA . TRP A 1 94 ? 5.490 6.431 -23.628 1.00 97.31 94 TRP A CA 1
ATOM 709 C C . TRP A 1 94 ? 5.464 4.962 -24.045 1.00 97.31 94 TRP A C 1
ATOM 711 O O . TRP A 1 94 ? 4.931 4.116 -23.318 1.00 97.31 94 TRP A O 1
ATOM 721 N N . HIS A 1 95 ? 6.059 4.665 -25.196 1.00 97.06 95 HIS A N 1
ATOM 722 C CA . HIS A 1 95 ? 6.138 3.314 -25.748 1.00 97.06 95 HIS A CA 1
ATOM 723 C C . HIS A 1 95 ? 7.495 2.675 -25.469 1.00 97.06 95 HIS A C 1
ATOM 725 O O . HIS A 1 95 ? 7.605 1.455 -25.362 1.00 97.06 95 HIS A O 1
ATOM 731 N N . THR A 1 96 ? 8.528 3.501 -25.317 1.00 96.62 96 THR A N 1
ATOM 732 C CA . THR A 1 96 ? 9.886 3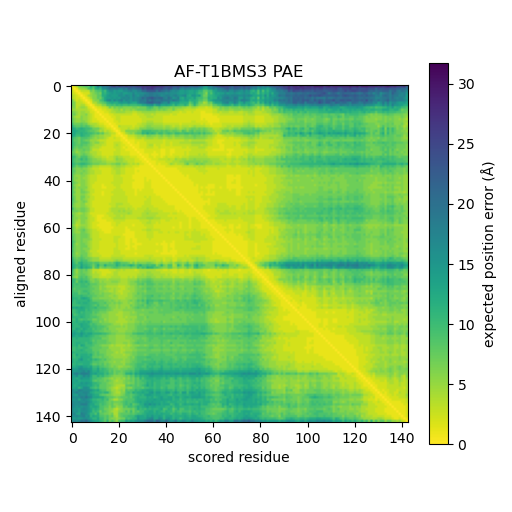.066 -25.018 1.00 96.62 96 THR A CA 1
ATOM 733 C C . THR A 1 96 ? 10.418 3.714 -23.743 1.00 96.62 96 THR A C 1
ATOM 735 O O . THR A 1 96 ? 9.962 4.768 -23.293 1.00 96.62 96 THR A O 1
ATOM 738 N N . PHE A 1 97 ? 11.443 3.093 -23.157 1.00 94.06 97 PHE A N 1
ATOM 739 C CA . PHE A 1 97 ? 12.160 3.688 -22.031 1.00 94.06 97 PHE A CA 1
ATOM 740 C C . PHE A 1 97 ? 12.839 5.012 -22.415 1.00 94.06 97 PHE A C 1
ATOM 742 O O . PHE A 1 97 ? 12.943 5.921 -21.592 1.00 94.06 97 PHE A O 1
ATOM 749 N N . GLU A 1 98 ? 13.264 5.145 -23.672 1.00 95.81 98 GLU A N 1
ATOM 750 C CA . GLU A 1 98 ? 13.857 6.380 -24.179 1.00 95.81 98 GLU A CA 1
ATOM 751 C C . GLU A 1 98 ? 12.830 7.513 -24.281 1.00 95.81 98 GLU A C 1
ATOM 753 O O . GLU A 1 98 ? 13.162 8.647 -23.932 1.00 95.81 98 GLU A O 1
ATOM 758 N N . ASP A 1 99 ? 11.572 7.215 -24.622 1.00 97.00 99 ASP A N 1
ATOM 759 C CA . ASP A 1 99 ? 10.488 8.207 -24.605 1.00 97.00 99 ASP A CA 1
ATOM 760 C C . ASP A 1 99 ? 10.294 8.778 -23.188 1.00 97.00 99 ASP A C 1
ATOM 762 O O . ASP A 1 99 ? 10.195 9.995 -22.997 1.00 97.00 99 ASP A O 1
ATOM 766 N N . PHE A 1 100 ? 10.323 7.909 -22.168 1.00 96.19 100 PHE A N 1
ATOM 767 C CA . PHE A 1 100 ? 10.281 8.323 -20.763 1.00 96.19 100 PHE A CA 1
ATOM 768 C C . PHE A 1 100 ? 11.494 9.187 -20.385 1.00 96.19 100 PHE A C 1
ATOM 770 O O . PHE A 1 100 ? 11.342 10.248 -19.772 1.00 96.19 100 PHE A O 1
ATOM 777 N N . LEU A 1 101 ? 12.708 8.775 -20.765 1.00 96.56 101 LEU A N 1
ATOM 778 C CA . LEU A 1 101 ? 13.927 9.534 -20.475 1.00 96.56 101 LEU A CA 1
ATOM 779 C C . LEU A 1 101 ? 13.953 10.906 -21.163 1.00 96.56 101 LEU A C 1
ATOM 781 O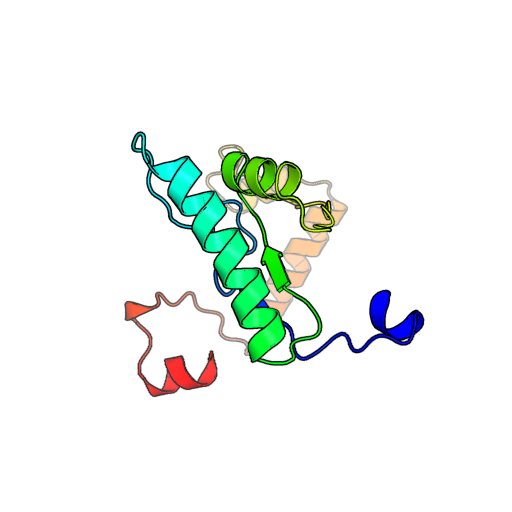 O . LEU A 1 101 ? 14.484 11.872 -20.597 1.00 96.56 101 LEU A O 1
ATOM 785 N N . ALA A 1 102 ? 13.393 11.011 -22.369 1.00 96.31 102 ALA A N 1
ATOM 786 C CA . ALA A 1 102 ? 13.295 12.258 -23.118 1.00 96.31 102 ALA A CA 1
ATOM 787 C C . ALA A 1 102 ? 12.439 13.305 -22.384 1.00 96.31 102 ALA A C 1
ATOM 789 O O . ALA A 1 102 ? 12.773 14.490 -22.420 1.00 96.31 102 ALA A O 1
ATOM 790 N N . ALA A 1 103 ? 11.422 12.874 -21.627 1.00 95.88 103 ALA A N 1
ATOM 791 C CA . ALA A 1 103 ? 10.583 13.752 -20.808 1.00 95.88 103 ALA A CA 1
ATOM 792 C C . ALA A 1 103 ? 11.295 14.331 -19.563 1.00 95.88 103 ALA A C 1
ATOM 794 O O . ALA A 1 103 ? 10.759 15.213 -18.887 1.00 95.88 103 ALA A O 1
ATOM 795 N N . LEU A 1 104 ? 12.500 13.856 -19.227 1.00 95.75 104 LEU A N 1
ATOM 796 C CA . LEU A 1 104 ? 13.254 14.291 -18.050 1.00 95.75 104 LEU A CA 1
ATOM 797 C C . LEU A 1 104 ? 14.281 15.388 -18.372 1.00 95.75 104 LEU A C 1
ATOM 799 O O . LEU A 1 104 ? 14.847 15.472 -19.462 1.00 95.75 104 LEU A O 1
ATOM 803 N N . LYS A 1 105 ? 14.622 16.198 -17.359 1.00 97.62 105 LYS A N 1
ATOM 804 C CA . LYS A 1 105 ? 15.752 17.142 -17.435 1.00 97.62 105 LYS A CA 1
ATOM 805 C C . LYS A 1 105 ? 17.067 16.394 -17.691 1.00 97.62 105 LYS A C 1
ATOM 807 O O . LYS A 1 105 ? 17.285 15.316 -17.135 1.00 97.62 105 LYS A O 1
ATOM 812 N N . HIS A 1 106 ? 17.984 17.024 -18.432 1.00 96.75 106 HIS A N 1
ATOM 813 C CA . HIS A 1 106 ? 19.266 16.438 -18.850 1.00 96.75 106 HIS A CA 1
ATOM 814 C C . HIS A 1 106 ? 20.028 15.725 -17.718 1.00 96.75 106 HIS A C 1
ATOM 816 O O . HIS A 1 106 ? 20.431 14.576 -17.882 1.00 96.75 106 HIS A O 1
ATOM 822 N N . LYS A 1 107 ? 20.169 16.363 -16.544 1.00 97.75 107 LYS A N 1
ATOM 823 C CA . LYS A 1 107 ? 20.860 15.769 -15.385 1.00 97.75 107 LYS A CA 1
ATOM 824 C C . LYS A 1 107 ? 20.201 14.464 -14.913 1.00 97.75 107 LYS A C 1
ATOM 826 O O . LYS A 1 107 ? 20.902 13.480 -14.722 1.00 97.75 107 LYS A O 1
ATOM 831 N N . LYS A 1 108 ? 18.868 14.436 -14.773 1.00 96.88 108 LYS A N 1
ATOM 832 C CA . LYS A 1 108 ? 18.130 13.229 -14.352 1.00 96.88 108 LYS A CA 1
ATOM 833 C C . LYS A 1 108 ? 18.280 12.106 -15.378 1.00 96.88 108 LYS A C 1
ATOM 835 O O . LYS A 1 108 ? 18.609 10.988 -15.006 1.00 96.88 108 LYS A O 1
ATOM 840 N N . ARG A 1 109 ? 18.122 12.427 -16.666 1.00 97.75 109 ARG A N 1
ATOM 841 C CA . ARG A 1 109 ? 18.319 11.471 -17.764 1.00 97.75 109 ARG A CA 1
ATOM 842 C C . ARG A 1 109 ? 19.732 10.874 -17.766 1.00 97.75 109 ARG A C 1
ATOM 844 O O . ARG A 1 109 ? 19.872 9.662 -17.881 1.00 97.75 109 ARG A O 1
ATOM 851 N N . LYS A 1 110 ? 20.772 11.708 -17.620 1.00 97.38 110 LYS A N 1
ATOM 852 C CA . LYS A 1 110 ? 22.174 11.257 -17.557 1.00 97.38 110 LYS A CA 1
ATOM 853 C C . LYS A 1 110 ? 22.408 10.311 -16.376 1.00 97.38 110 LYS A C 1
ATOM 855 O O . LYS A 1 110 ? 23.023 9.268 -16.568 1.00 97.38 110 LYS A O 1
ATOM 860 N N . ASN A 1 111 ? 21.901 10.659 -15.193 1.00 98.12 111 ASN A N 1
ATOM 861 C CA . ASN A 1 111 ? 22.068 9.843 -13.990 1.00 98.12 111 ASN A CA 1
ATOM 862 C C . ASN A 1 111 ? 21.407 8.465 -14.136 1.00 98.12 111 ASN A C 1
ATOM 864 O O . ASN A 1 111 ? 22.083 7.462 -13.952 1.00 98.12 111 ASN A O 1
ATOM 868 N N . ILE A 1 112 ? 20.144 8.409 -14.577 1.00 97.06 112 ILE A N 1
ATOM 869 C CA . ILE A 1 112 ? 19.423 7.135 -14.757 1.00 97.06 112 ILE A CA 1
ATOM 870 C C . ILE A 1 112 ? 20.150 6.215 -15.748 1.00 97.06 112 ILE A C 1
ATOM 872 O O . ILE A 1 112 ? 20.253 5.012 -15.518 1.00 97.06 112 ILE A O 1
ATOM 876 N N . ARG A 1 113 ? 20.683 6.758 -16.852 1.00 96.44 113 ARG A N 1
ATOM 877 C CA . ARG A 1 113 ? 21.466 5.957 -17.808 1.00 96.44 113 ARG A CA 1
ATOM 878 C C . ARG A 1 113 ? 22.750 5.408 -17.186 1.00 96.44 113 ARG A C 1
ATOM 880 O O . ARG A 1 113 ? 23.070 4.247 -17.418 1.00 96.44 113 ARG A O 1
ATOM 887 N N . ALA A 1 114 ? 23.461 6.219 -16.404 1.00 96.81 114 ALA A N 1
ATOM 888 C CA . ALA A 1 114 ? 24.683 5.791 -15.729 1.00 96.81 114 ALA A CA 1
ATOM 889 C C . ALA A 1 114 ? 24.407 4.685 -14.695 1.00 96.81 114 ALA A C 1
ATOM 891 O O . ALA A 1 114 ? 25.083 3.662 -14.714 1.00 96.81 114 ALA A O 1
ATOM 892 N N . GLU A 1 115 ? 23.380 4.849 -13.859 1.00 95.94 115 GLU A N 1
ATOM 893 C CA . GLU A 1 115 ? 22.961 3.846 -12.867 1.00 95.94 115 GLU A CA 1
ATOM 894 C C . GLU A 1 115 ? 22.569 2.522 -13.538 1.00 95.94 115 GLU A C 1
ATOM 896 O O . GLU A 1 115 ? 23.015 1.451 -13.134 1.00 95.94 115 GLU A O 1
ATOM 901 N N . ARG A 1 116 ? 21.803 2.575 -14.635 1.00 93.50 116 ARG A N 1
ATOM 902 C CA . ARG A 1 116 ? 21.442 1.367 -15.392 1.00 93.50 116 ARG A CA 1
ATOM 903 C C . ARG A 1 116 ? 22.651 0.680 -16.019 1.00 93.50 116 ARG A C 1
ATOM 905 O O . ARG A 1 116 ? 22.718 -0.544 -15.994 1.00 93.50 116 ARG A O 1
ATOM 912 N N . ALA A 1 117 ? 23.602 1.443 -16.557 1.00 94.00 117 ALA A N 1
ATOM 913 C CA . ALA A 1 117 ? 24.833 0.879 -17.105 1.00 94.00 117 ALA A CA 1
ATOM 914 C C . ALA A 1 117 ? 25.655 0.151 -16.026 1.00 94.00 117 ALA A C 1
ATOM 916 O O . ALA A 1 117 ? 26.207 -0.909 -16.300 1.00 94.00 117 ALA A O 1
ATOM 917 N N . GLN A 1 118 ? 25.683 0.672 -14.794 1.00 95.25 118 GLN A N 1
ATOM 918 C CA . GLN A 1 118 ? 26.339 0.009 -13.663 1.00 95.25 118 GLN A CA 1
ATOM 919 C C . GLN A 1 118 ? 25.664 -1.314 -13.297 1.00 95.25 118 GLN A C 1
ATOM 921 O O . GLN A 1 118 ? 26.359 -2.300 -13.079 1.00 95.25 118 GLN A O 1
ATOM 926 N N . VAL A 1 119 ? 24.328 -1.363 -13.276 1.00 92.81 119 VAL A N 1
ATOM 927 C CA . VAL A 1 119 ? 23.592 -2.614 -13.022 1.00 92.81 119 VAL A CA 1
ATOM 928 C C . VAL A 1 119 ? 23.888 -3.650 -14.108 1.00 92.81 119 VAL A C 1
ATOM 930 O O . VAL A 1 119 ? 24.174 -4.795 -13.779 1.00 92.81 119 VAL A O 1
ATOM 933 N N . VAL A 1 120 ? 23.898 -3.255 -15.385 1.00 91.62 120 VAL A N 1
ATOM 934 C CA . VAL A 1 120 ? 24.238 -4.160 -16.502 1.00 91.62 120 VAL A CA 1
ATOM 935 C C . VAL A 1 120 ? 25.681 -4.664 -16.417 1.00 91.62 120 VAL A C 1
ATOM 937 O O . VAL A 1 120 ? 25.943 -5.816 -16.742 1.00 91.62 120 VAL A O 1
ATOM 940 N N . ALA A 1 121 ? 26.615 -3.818 -15.978 1.00 94.94 121 ALA A N 1
ATOM 941 C CA . ALA A 1 121 ? 28.012 -4.200 -15.779 1.00 94.94 121 ALA A CA 1
ATOM 942 C C . ALA A 1 121 ? 28.242 -5.034 -14.504 1.00 94.94 121 ALA A C 1
ATOM 944 O O . ALA A 1 121 ? 29.337 -5.559 -14.305 1.00 94.94 121 ALA A O 1
ATOM 945 N N . SER A 1 122 ? 27.242 -5.134 -13.627 1.00 94.88 122 SER A N 1
ATOM 946 C CA . SER A 1 122 ? 27.314 -5.938 -12.410 1.00 94.88 122 SER A CA 1
ATOM 947 C C . SER A 1 122 ? 26.959 -7.403 -12.682 1.00 94.88 122 SER A C 1
ATOM 949 O O . SER A 1 122 ? 26.386 -7.743 -13.712 1.00 94.88 122 SER A O 1
ATOM 951 N N . SER A 1 123 ? 27.248 -8.283 -11.724 1.00 93.06 123 SER A N 1
ATOM 952 C CA . SER A 1 123 ? 26.811 -9.686 -11.746 1.00 93.06 123 SER A CA 1
ATOM 953 C C . SER A 1 123 ? 25.375 -9.890 -11.238 1.00 93.06 123 SER A C 1
ATOM 955 O O . SER A 1 123 ? 24.958 -11.028 -11.019 1.00 93.06 123 SER A O 1
ATOM 957 N N . LEU A 1 124 ? 24.612 -8.812 -11.015 1.00 93.25 124 LEU A N 1
ATOM 958 C CA . LEU A 1 124 ? 23.240 -8.907 -10.525 1.00 93.25 124 LEU A CA 1
ATOM 959 C C . LEU A 1 124 ? 22.314 -9.449 -11.615 1.00 93.25 124 LEU A C 1
ATOM 961 O O . LEU A 1 124 ? 22.225 -8.901 -12.714 1.00 93.25 124 LEU A O 1
ATOM 965 N N . ARG A 1 125 ? 21.551 -10.486 -11.269 1.00 89.56 125 ARG A N 1
ATOM 966 C CA . ARG A 1 125 ? 20.411 -10.953 -12.056 1.00 89.56 125 ARG A CA 1
ATOM 967 C C . ARG A 1 125 ? 19.134 -10.385 -11.449 1.00 89.56 125 ARG A C 1
ATOM 969 O O . ARG A 1 125 ? 18.849 -10.618 -10.280 1.00 89.56 125 ARG A O 1
ATOM 976 N N . ILE A 1 126 ? 18.379 -9.646 -12.254 1.00 89.12 126 ILE A N 1
ATOM 977 C CA . ILE A 1 126 ? 17.066 -9.108 -11.889 1.00 89.12 126 ILE A CA 1
ATOM 978 C C . ILE A 1 126 ? 16.042 -9.766 -12.805 1.00 89.12 126 ILE A C 1
ATOM 980 O O . ILE A 1 126 ? 16.197 -9.737 -14.025 1.00 89.12 126 ILE A O 1
ATOM 984 N N . GLU A 1 127 ? 14.996 -10.341 -12.225 1.00 90.19 127 GLU A N 1
ATOM 985 C CA . GLU A 1 127 ? 13.902 -10.959 -12.966 1.00 90.19 127 GLU A CA 1
ATOM 986 C C . GLU A 1 127 ? 12.549 -10.588 -12.361 1.00 90.19 127 GLU A C 1
ATOM 988 O O . GLU A 1 127 ? 12.438 -10.292 -11.172 1.00 90.19 127 GLU A O 1
ATOM 993 N N . TRP A 1 128 ? 11.524 -10.585 -13.211 1.00 90.56 128 TRP A N 1
ATOM 994 C CA . TRP A 1 128 ? 10.134 -10.474 -12.793 1.00 90.56 128 TRP A CA 1
ATOM 995 C C . TRP A 1 128 ? 9.568 -11.884 -12.702 1.00 90.56 128 TRP A C 1
ATOM 997 O O . TRP A 1 128 ? 9.632 -12.636 -13.674 1.00 90.56 128 TRP A O 1
ATOM 1007 N N . ARG A 1 129 ? 9.034 -12.241 -11.537 1.00 89.25 129 ARG A N 1
ATOM 1008 C CA . ARG A 1 129 ? 8.406 -13.539 -11.294 1.00 89.25 129 ARG A CA 1
ATOM 1009 C C . ARG A 1 129 ? 6.954 -13.311 -10.917 1.00 89.25 129 ARG A C 1
ATOM 1011 O O . ARG A 1 129 ? 6.645 -12.475 -10.070 1.00 89.25 129 ARG A O 1
ATOM 1018 N N . GLU A 1 130 ? 6.066 -14.050 -11.563 1.00 89.19 130 GLU A N 1
ATOM 1019 C CA . GLU A 1 130 ? 4.666 -14.115 -11.160 1.00 89.19 130 GLU A CA 1
ATOM 1020 C C . GLU A 1 130 ? 4.531 -15.070 -9.975 1.00 89.19 130 GLU A C 1
ATOM 1022 O O . GLU A 1 130 ? 5.278 -16.046 -9.886 1.00 89.19 130 GLU A O 1
ATOM 1027 N N . GLY A 1 131 ? 3.559 -14.839 -9.090 1.00 85.69 131 GLY A N 1
ATOM 1028 C CA . GLY A 1 131 ? 3.372 -15.688 -7.908 1.00 85.69 131 GLY A CA 1
ATOM 1029 C C . GLY A 1 131 ? 3.184 -17.173 -8.252 1.00 85.69 131 GLY A C 1
ATOM 1030 O O . GLY A 1 131 ? 3.713 -18.038 -7.565 1.00 85.69 131 GLY A O 1
ATOM 1031 N N . ALA A 1 132 ? 2.516 -17.478 -9.370 1.00 90.31 132 ALA A N 1
ATOM 1032 C CA . ALA A 1 132 ? 2.330 -18.852 -9.843 1.00 90.31 132 ALA A CA 1
ATOM 1033 C C . ALA A 1 132 ? 3.628 -19.527 -10.331 1.00 90.31 132 ALA A C 1
ATOM 1035 O O . ALA A 1 132 ? 3.661 -20.744 -10.484 1.00 90.31 132 ALA A O 1
ATOM 1036 N N . SER A 1 133 ? 4.686 -18.751 -10.588 1.00 92.31 133 SER A N 1
ATOM 1037 C CA . SER A 1 133 ? 5.993 -19.266 -11.011 1.00 92.31 133 SER A CA 1
ATOM 1038 C C . SER A 1 133 ? 6.924 -19.595 -9.845 1.00 92.31 133 SER A C 1
ATOM 1040 O O . SER A 1 133 ? 8.017 -20.095 -10.097 1.00 92.31 133 SER A O 1
ATOM 1042 N N . LEU A 1 134 ? 6.542 -19.267 -8.607 1.00 91.94 134 LEU A N 1
ATOM 1043 C CA . LEU A 1 134 ? 7.358 -19.497 -7.418 1.00 91.94 134 LEU A CA 1
ATOM 1044 C C . LEU A 1 134 ? 7.042 -20.867 -6.813 1.00 91.94 134 LEU A C 1
ATOM 1046 O O . LEU A 1 134 ? 5.871 -21.204 -6.612 1.00 91.94 134 LEU A O 1
ATOM 1050 N N . ASP A 1 135 ? 8.075 -21.647 -6.507 1.00 93.31 135 ASP A N 1
ATOM 1051 C CA . ASP A 1 135 ? 7.914 -22.896 -5.764 1.00 93.31 135 ASP A CA 1
ATOM 1052 C C . ASP A 1 135 ? 7.742 -22.657 -4.253 1.00 93.31 135 ASP A C 1
ATOM 1054 O O . ASP A 1 135 ? 7.855 -21.538 -3.754 1.00 93.31 135 ASP A O 1
ATOM 1058 N N . ALA A 1 136 ? 7.439 -23.715 -3.497 1.00 93.31 136 ALA A N 1
ATOM 1059 C CA . ALA A 1 136 ? 7.185 -23.601 -2.060 1.00 93.31 136 ALA A CA 1
ATOM 1060 C C . ALA A 1 136 ? 8.383 -23.048 -1.261 1.00 93.31 136 ALA A C 1
ATOM 1062 O O . ALA A 1 136 ? 8.188 -22.378 -0.248 1.00 93.31 136 ALA A O 1
ATOM 1063 N N . SER A 1 137 ? 9.613 -23.323 -1.703 1.00 93.88 137 SER A N 1
ATOM 1064 C CA . SER A 1 137 ? 10.830 -22.845 -1.045 1.00 93.88 137 SER A CA 1
ATOM 1065 C C . SER A 1 137 ? 11.080 -21.366 -1.339 1.00 93.88 137 SER A C 1
ATOM 1067 O O . SER A 1 137 ? 11.391 -20.603 -0.425 1.00 93.88 137 SER A O 1
ATOM 1069 N N . GLU A 1 138 ? 10.853 -20.937 -2.583 1.00 91.12 138 GLU A N 1
ATOM 1070 C CA . GLU A 1 138 ? 10.896 -19.531 -2.982 1.00 91.12 138 GLU A CA 1
ATOM 1071 C C . GLU A 1 138 ? 9.801 -18.734 -2.259 1.00 91.12 138 GLU A C 1
ATOM 1073 O O . GLU A 1 138 ? 10.072 -17.655 -1.735 1.00 91.12 138 GLU A O 1
ATOM 1078 N N . TRP A 1 139 ? 8.590 -19.290 -2.142 1.00 89.50 139 TRP A N 1
ATOM 1079 C CA . TRP A 1 139 ? 7.502 -18.692 -1.364 1.00 89.50 139 TRP A CA 1
ATOM 1080 C C . TRP A 1 139 ? 7.881 -18.481 0.105 1.00 89.50 139 TR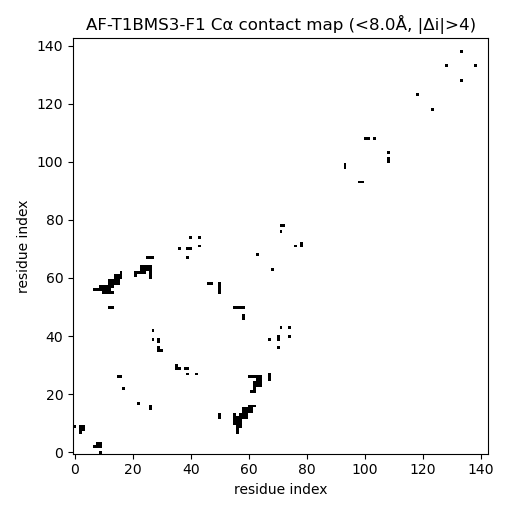P A C 1
ATOM 1082 O O . TRP A 1 139 ? 7.625 -17.405 0.640 1.00 89.50 139 TRP A O 1
ATOM 1092 N N . HIS A 1 140 ? 8.531 -19.460 0.741 1.00 88.06 140 HIS A N 1
ATOM 1093 C CA . HIS A 1 140 ? 8.967 -19.358 2.138 1.00 88.06 140 HIS A CA 1
ATOM 1094 C C . HIS A 1 140 ? 10.105 -18.347 2.354 1.00 88.06 140 HIS A C 1
ATOM 1096 O O . HIS A 1 140 ? 10.262 -17.807 3.440 1.00 88.06 140 HIS A O 1
ATOM 1102 N N . ALA A 1 141 ? 10.917 -18.063 1.336 1.00 87.62 141 ALA A N 1
ATOM 1103 C CA . ALA A 1 141 ? 11.965 -17.050 1.455 1.00 87.62 141 ALA A CA 1
ATOM 1104 C C . ALA A 1 141 ? 11.413 -15.610 1.447 1.00 87.62 141 ALA A C 1
ATOM 1106 O O . ALA A 1 141 ? 12.074 -14.694 1.939 1.00 87.62 141 ALA A O 1
ATOM 1107 N N . VAL A 1 142 ? 10.224 -15.394 0.873 1.00 83.19 142 VAL A N 1
ATOM 1108 C CA . VAL A 1 142 ? 9.594 -14.068 0.730 1.00 83.19 142 VAL A CA 1
ATOM 1109 C C . VAL A 1 142 ? 8.599 -13.764 1.872 1.00 83.19 142 VAL A C 1
ATOM 1111 O O . VAL A 1 142 ? 8.259 -12.593 2.087 1.00 83.19 142 VAL A O 1
ATOM 1114 N N . HIS A 1 143 ? 8.168 -14.788 2.621 1.00 73.44 143 HIS A N 1
ATOM 1115 C CA . HIS A 1 143 ? 7.126 -14.751 3.658 1.00 73.44 143 HIS A CA 1
ATOM 1116 C C . HIS A 1 143 ? 7.527 -15.475 4.944 1.00 73.44 143 HIS A C 1
ATOM 1118 O O . HIS A 1 143 ? 7.359 -14.853 6.018 1.00 73.44 143 HIS A O 1
#

pLDDT: mean 91.11, std 7.6, range [50.72, 98.12]

Secondary structure (DSSP, 8-state):
-HHHHTT----SEEEE--TT----B-SS---SSTTHHHHHHHHHHHHHHHHHHTT-SEEEE-SB-HHHHHHHHHSSS---------------S--SHHHHHHTS-HHHHHHHHHHHHHHHHSS-------GGG--HHHHHHH-

Sequence (143 aa):
QALERAGGDYYPKLLCAVPYSPVVGPRLLVGADAGADARRAALLAGLRELMQSAQLSSTHLLFLDADDLAACARDDAHWLARSDVQFHWSNRGWHTFEDFLAALKHKKRKNIRAERAQVVASSLRIEWREGASLDASEWHAVH